Protein AF-A0A0F4PP35-F1 (afdb_monomer)

pLDDT: mean 85.19, std 10.1, range [48.5, 96.19]

Sequence (162 aa):
MNDLLKKNLPEFIDKYDELLEIVDYGADRFQRDLALKMVYVLLDARNFYREHKGDIKLELAINAFNSDEMLKNIRDEVSENTSITYDYRFSPVAMKTFAELGYLNLSTLIYIRDRLAHEVHKHRNANSMEAFVYNLQGNSLNCSILNDCIEIMEKRVNRANV

Foldseek 3Di:
DDPLCVVCLVVLVVQLVVQLVVQPPPDPAVSLLVSLVVSLVVLVPDPDDPVSSLVSNLVSLVVSLPDPLVLCLFQDDDDPSNDLPDLCSDSLSSLLSCLLSVRGDLNSLVVSLVVLVVLLVVCVVPDPVVCVVSVSVSSVVSNVSSVSSNVSNVVVVVVVVD

Secondary structure (DSSP, 8-state):
--HHHHHHHHHHHHHHHHHHHHH-SS-TTHHHHHHHHHHHHHHHHS---HHHHHHHHHHHHHHHH--HHHHHHHHSPP-TT--S-S-----HHHHHHHHHHT-S-HHHHHHHHHHHHHHHHHTTT--HHHHHHTTHHHHHHHHHHHHHHHHHHHHHHHHHT-

Mean predicted aligned error: 6.09 Å

Solvent-accessible surface area (backbone atoms only — not comparable to full-atom values): 9160 Å² total; per-residue (Å²): 133,58,71,69,52,71,67,48,45,59,60,53,50,54,50,29,53,57,37,36,67,71,56,58,81,84,56,88,61,70,32,51,36,48,22,51,52,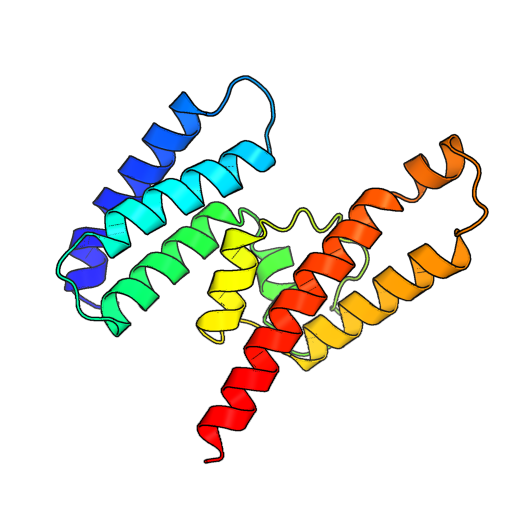54,42,48,54,56,56,68,71,44,99,64,58,70,67,61,50,48,55,48,52,49,56,52,28,58,64,70,63,73,44,71,67,62,51,48,50,40,33,38,77,78,52,97,80,51,74,81,79,69,84,66,80,72,42,61,58,36,51,43,48,33,26,75,74,61,62,49,24,67,70,22,42,51,53,49,34,54,52,38,50,49,55,40,60,77,46,70,82,47,52,77,67,53,33,56,76,68,37,39,66,57,39,51,53,42,36,52,50,42,49,56,25,47,54,48,38,52,54,50,55,60,59,74,77,109

Organism: NCBI:txid151081

Radius of gyration: 17.23 Å; Cα contacts (8 Å, |Δi|>4): 145; chains: 1; bounding box: 46×29×42 Å

Nearest PDB structures (foldseek):
  7a0g-assembly1_HHH  TM=2.415E-01  e=3.382E-01  Serratia marcescens
  6grj-assembly1_H  TM=2.133E-01  e=5.016E+00  Aeromonas hydrophila

Structure (mmCIF, N/CA/C/O backbone):
data_AF-A0A0F4PP35-F1
#
_entry.id   AF-A0A0F4PP35-F1
#
loop_
_atom_site.group_PDB
_atom_site.id
_atom_site.type_symbol
_atom_site.label_atom_id
_atom_site.label_alt_id
_atom_site.label_comp_id
_atom_site.label_asym_id
_atom_site.label_entity_id
_atom_site.label_seq_id
_atom_site.pdbx_PDB_ins_code
_atom_site.Cartn_x
_atom_site.Cartn_y
_atom_site.Cartn_z
_ato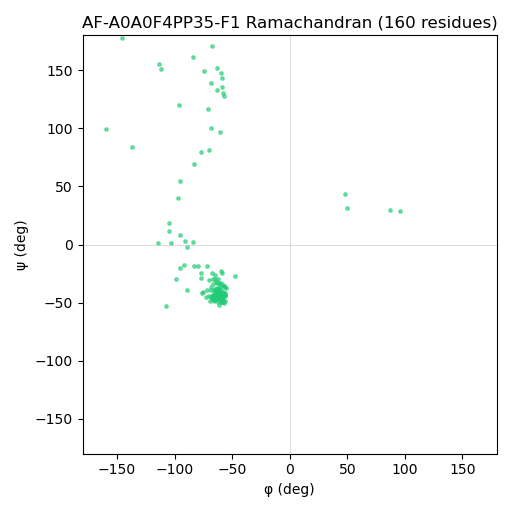m_site.occupancy
_atom_site.B_iso_or_equiv
_atom_site.auth_seq_id
_atom_site.auth_comp_id
_atom_site.auth_asym_id
_atom_site.auth_atom_id
_atom_site.pdbx_PDB_model_num
ATOM 1 N N . MET A 1 1 ? -18.005 10.525 8.957 1.00 54.78 1 MET A N 1
ATOM 2 C CA . MET A 1 1 ? -16.908 10.027 9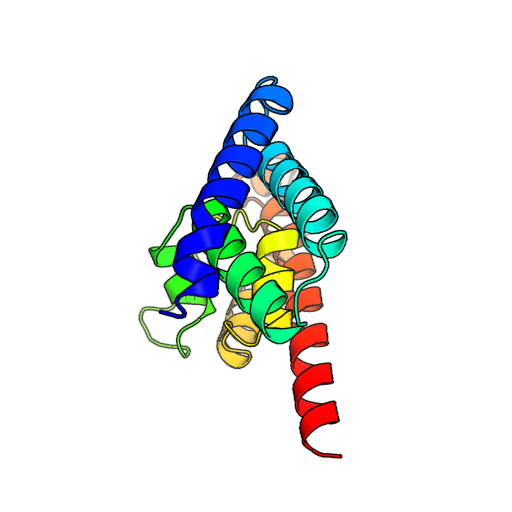.8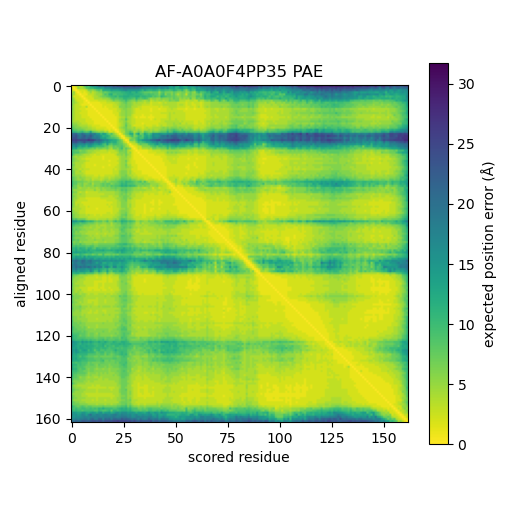16 1.00 54.78 1 MET A CA 1
ATOM 3 C C . MET A 1 1 ? -17.501 9.566 11.145 1.00 54.78 1 MET A C 1
ATOM 5 O O . MET A 1 1 ? -18.083 10.399 11.832 1.00 54.78 1 MET A O 1
ATOM 9 N N . ASN A 1 2 ? -17.443 8.258 11.424 1.00 73.56 2 ASN A N 1
ATOM 10 C CA . ASN A 1 2 ? -18.040 7.565 12.581 1.00 73.56 2 ASN A CA 1
ATOM 11 C C . ASN A 1 2 ? -17.510 8.138 13.916 1.00 73.56 2 ASN A C 1
ATOM 13 O O . ASN A 1 2 ? -16.308 8.366 14.036 1.00 73.56 2 ASN A O 1
ATOM 17 N N . ASP A 1 3 ? -18.367 8.375 14.914 1.00 74.69 3 ASP A N 1
ATOM 18 C CA . ASP A 1 3 ? -17.965 8.978 16.199 1.00 74.69 3 ASP A CA 1
ATOM 19 C C . ASP A 1 3 ? -16.951 8.122 16.973 1.00 74.69 3 ASP A C 1
ATOM 21 O O . ASP A 1 3 ? -16.074 8.655 17.652 1.00 74.69 3 ASP A O 1
ATOM 25 N N . LEU A 1 4 ? -16.995 6.798 16.801 1.00 71.88 4 LEU A N 1
ATOM 26 C CA . LEU A 1 4 ? -15.976 5.889 17.331 1.00 71.88 4 LEU A CA 1
ATOM 27 C C . LEU A 1 4 ? -14.625 6.058 16.617 1.00 71.88 4 LEU A C 1
ATOM 29 O O . LEU A 1 4 ? -13.582 5.998 17.262 1.00 71.88 4 LEU A O 1
ATOM 33 N N . LEU A 1 5 ? -14.632 6.320 15.303 1.00 75.44 5 LEU A N 1
ATOM 34 C CA . LEU A 1 5 ? -13.408 6.560 14.525 1.00 75.44 5 LEU A CA 1
ATOM 35 C C . LEU A 1 5 ? -12.765 7.875 14.955 1.00 75.44 5 LEU A C 1
ATOM 37 O O . LEU A 1 5 ? -11.585 7.894 15.276 1.00 75.44 5 LEU A O 1
ATOM 41 N N . LYS A 1 6 ? -13.562 8.941 15.082 1.00 78.12 6 LYS A N 1
ATOM 42 C CA . LYS A 1 6 ? -13.093 10.243 15.583 1.00 78.12 6 LYS A CA 1
ATOM 43 C C . LYS A 1 6 ? -12.474 10.159 16.974 1.00 78.12 6 LYS A C 1
ATOM 45 O O . LYS A 1 6 ? -11.541 10.896 17.266 1.00 78.12 6 LYS A O 1
ATOM 50 N N . LYS A 1 7 ? -13.020 9.297 17.835 1.00 84.31 7 LYS A N 1
ATOM 51 C CA . LYS A 1 7 ? -12.562 9.148 19.216 1.00 84.31 7 LYS A CA 1
ATOM 52 C C . LYS A 1 7 ? -11.256 8.360 19.324 1.00 84.31 7 LYS A C 1
ATOM 54 O O . LYS A 1 7 ? -10.410 8.731 20.125 1.00 84.31 7 LYS A O 1
ATOM 59 N N . ASN A 1 8 ? -11.117 7.277 18.558 1.00 85.44 8 ASN A N 1
ATOM 60 C CA . ASN A 1 8 ? -10.025 6.317 18.739 1.00 85.44 8 ASN A CA 1
ATOM 61 C C . ASN A 1 8 ? -8.861 6.526 17.761 1.00 85.44 8 ASN A C 1
ATOM 63 O O . ASN A 1 8 ? -7.732 6.199 18.101 1.00 85.44 8 ASN A O 1
ATOM 67 N N . LEU A 1 9 ? -9.113 7.049 16.555 1.00 86.69 9 LEU A N 1
ATOM 68 C CA . LEU A 1 9 ? -8.075 7.233 15.536 1.00 86.69 9 LEU A CA 1
ATOM 69 C C . LEU A 1 9 ? -6.884 8.077 16.029 1.00 86.69 9 LEU A C 1
ATOM 71 O O . LEU A 1 9 ? -5.761 7.634 15.794 1.00 86.69 9 LEU A O 1
ATOM 75 N N . PRO A 1 10 ? -7.078 9.206 16.750 1.00 91.19 10 PRO A N 1
ATOM 76 C CA . PRO A 1 10 ? -5.954 9.988 17.263 1.00 91.19 10 PRO A CA 1
ATOM 77 C C . PRO A 1 10 ? -5.011 9.173 18.156 1.00 91.19 10 PRO A C 1
ATOM 79 O O . PRO A 1 10 ? -3.808 9.227 17.957 1.00 91.19 10 PRO A O 1
ATOM 82 N N . GLU A 1 11 ? -5.542 8.324 19.048 1.00 92.12 11 GLU A N 1
ATOM 83 C CA . GLU A 1 11 ? -4.720 7.469 19.925 1.00 92.12 11 GLU A CA 1
ATOM 84 C C . GLU A 1 11 ? -3.792 6.548 19.119 1.00 92.12 11 GLU A C 1
ATOM 86 O O . GLU A 1 11 ? -2.634 6.351 19.481 1.00 92.12 11 GLU A O 1
ATOM 91 N N . PHE A 1 12 ? -4.288 5.961 18.026 1.00 91.38 12 PHE A N 1
ATOM 92 C CA . PHE A 1 12 ? -3.475 5.063 17.206 1.00 91.38 12 PHE A CA 1
ATOM 93 C C . PHE A 1 12 ? -2.493 5.797 16.299 1.00 91.38 12 PHE A C 1
ATOM 95 O O . PHE A 1 12 ? -1.444 5.230 16.001 1.00 91.38 12 PHE A O 1
ATOM 102 N N . ILE A 1 13 ? -2.819 7.019 15.872 1.00 89.06 13 ILE A N 1
ATOM 103 C CA . ILE A 1 13 ? -1.875 7.887 15.161 1.00 89.06 13 ILE A CA 1
ATOM 104 C C . ILE A 1 13 ? -0.734 8.266 16.107 1.00 89.06 13 ILE A C 1
ATOM 106 O O . ILE A 1 13 ? 0.418 8.016 15.776 1.00 89.06 13 ILE A O 1
ATOM 110 N N . ASP A 1 14 ? -1.042 8.714 17.326 1.00 90.81 14 ASP A N 1
ATOM 111 C CA . ASP A 1 14 ? -0.020 9.052 18.323 1.00 90.81 14 ASP A CA 1
ATOM 112 C C . ASP A 1 14 ? 0.884 7.842 18.620 1.00 90.81 14 ASP A C 1
ATOM 114 O O . ASP A 1 14 ? 2.106 7.952 18.674 1.00 90.81 14 ASP A O 1
ATOM 118 N N . LYS A 1 15 ? 0.301 6.639 18.744 1.00 91.12 15 LYS A N 1
ATOM 119 C CA . LYS A 1 15 ? 1.073 5.398 18.932 1.00 91.12 15 LYS A CA 1
ATOM 120 C C . LYS A 1 15 ? 1.918 5.023 17.721 1.00 91.12 15 LYS A C 1
ATOM 122 O O . LYS A 1 15 ? 2.981 4.432 17.897 1.00 91.12 15 LYS A O 1
ATOM 127 N N . TYR A 1 16 ? 1.444 5.305 16.512 1.00 89.69 16 TYR A N 1
ATOM 128 C CA . TYR A 1 16 ? 2.224 5.116 15.295 1.00 89.69 16 TYR A CA 1
ATOM 129 C C . TYR A 1 16 ? 3.439 6.038 15.281 1.00 89.69 16 TYR A C 1
ATOM 131 O O . TYR A 1 16 ? 4.546 5.549 15.064 1.00 89.69 16 TYR A O 1
ATOM 139 N N . ASP A 1 17 ? 3.248 7.316 15.592 1.00 86.75 17 ASP A N 1
ATOM 140 C CA . ASP A 1 17 ? 4.321 8.308 15.621 1.00 86.75 17 ASP A CA 1
ATOM 141 C C . ASP A 1 17 ? 5.349 7.999 16.724 1.00 86.75 17 ASP A C 1
ATOM 143 O O . ASP A 1 17 ? 6.548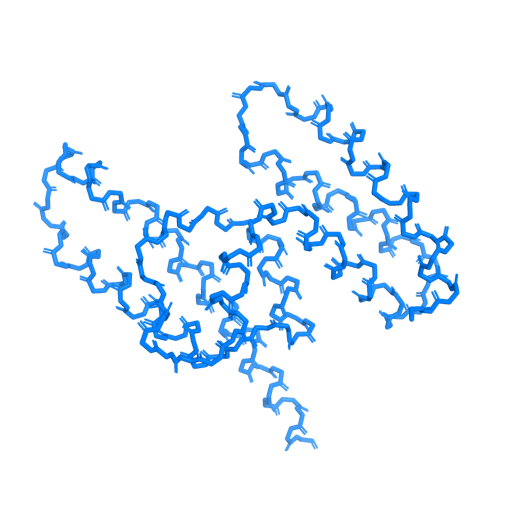 7.970 16.450 1.00 86.75 17 ASP A O 1
ATOM 147 N N . GLU A 1 18 ? 4.905 7.621 17.930 1.00 88.25 18 GLU A N 1
ATOM 148 C CA . GLU A 1 18 ? 5.797 7.133 18.997 1.00 88.25 18 GLU A CA 1
ATOM 149 C C . GLU A 1 18 ? 6.635 5.927 18.538 1.00 88.25 18 GLU A C 1
ATOM 151 O O . GLU A 1 18 ? 7.829 5.823 18.822 1.00 88.25 18 GLU A O 1
ATOM 156 N N . LEU A 1 19 ? 6.011 4.976 17.836 1.00 87.88 19 LEU A N 1
ATOM 157 C CA . LEU A 1 19 ? 6.706 3.791 17.344 1.00 87.88 19 LEU A CA 1
ATOM 158 C C . LEU A 1 19 ? 7.702 4.141 16.245 1.00 87.88 19 LEU A C 1
ATOM 160 O O . LEU A 1 19 ? 8.793 3.574 16.252 1.00 87.88 19 LEU A O 1
ATOM 164 N N . LEU A 1 20 ? 7.354 5.066 15.345 1.00 84.25 20 LEU A N 1
ATOM 165 C CA . LEU A 1 20 ? 8.268 5.587 14.333 1.00 84.25 20 LEU A CA 1
ATOM 166 C C . LEU A 1 20 ? 9.530 6.164 14.972 1.00 84.25 20 LEU A C 1
ATOM 168 O O . LEU A 1 20 ? 10.620 5.781 14.563 1.00 84.25 20 LEU A O 1
ATOM 172 N N . GLU A 1 21 ? 9.396 7.002 16.001 1.00 82.31 21 GLU A N 1
ATOM 173 C CA . GLU A 1 21 ? 10.540 7.589 16.714 1.00 82.31 21 GLU A CA 1
ATOM 174 C C . GLU A 1 21 ? 11.462 6.528 17.340 1.00 82.31 21 GLU A C 1
ATOM 176 O O . GLU A 1 21 ? 12.677 6.709 17.393 1.00 82.31 21 GLU A O 1
ATOM 181 N N . ILE A 1 22 ? 10.905 5.400 17.792 1.00 79.19 22 ILE A N 1
ATOM 182 C CA . ILE A 1 22 ? 11.676 4.295 18.385 1.00 79.19 22 ILE A CA 1
ATOM 183 C C . ILE A 1 22 ? 12.413 3.488 17.316 1.00 79.19 22 ILE A C 1
ATOM 185 O O . ILE A 1 22 ? 13.545 3.047 17.535 1.00 79.19 22 ILE A O 1
ATOM 189 N N . VAL A 1 23 ? 11.758 3.226 16.183 1.00 75.00 23 VAL A N 1
ATOM 190 C CA . VAL A 1 23 ? 12.349 2.394 15.133 1.00 75.00 23 VAL A CA 1
ATOM 191 C C . VAL A 1 23 ? 13.288 3.177 14.220 1.00 75.00 23 VAL A C 1
ATOM 193 O O . VAL A 1 23 ? 14.109 2.536 13.566 1.00 75.00 23 VAL A O 1
ATOM 196 N N . ASP A 1 24 ? 13.215 4.511 14.188 1.00 64.94 24 ASP A N 1
ATOM 197 C CA . ASP A 1 24 ? 14.014 5.374 13.311 1.00 64.94 24 ASP A CA 1
ATOM 198 C C . ASP A 1 24 ? 15.465 5.559 13.794 1.00 64.94 24 ASP A C 1
ATOM 200 O O . ASP A 1 24 ? 15.861 6.565 14.376 1.00 64.94 24 ASP A O 1
ATOM 204 N N . TYR A 1 25 ? 16.295 4.550 13.517 1.00 54.78 25 TYR A N 1
ATOM 205 C CA . TYR A 1 25 ? 17.763 4.621 13.575 1.00 54.78 25 TYR A CA 1
ATOM 206 C C . TYR A 1 25 ? 18.374 4.891 12.178 1.00 54.78 25 TYR A C 1
ATOM 208 O O . TYR A 1 25 ? 19.381 4.289 11.802 1.00 54.78 25 TYR A O 1
ATOM 216 N N . GLY A 1 26 ? 17.757 5.767 11.370 1.00 52.09 26 GLY A N 1
ATOM 217 C CA . GLY A 1 26 ? 18.341 6.264 10.115 1.00 52.09 26 GLY A CA 1
ATOM 218 C C . GLY A 1 26 ? 18.096 5.410 8.862 1.00 52.09 26 GLY A C 1
ATOM 219 O O . GLY A 1 26 ? 18.930 5.425 7.954 1.00 52.09 26 GLY A O 1
ATOM 220 N N . ALA A 1 27 ? 16.976 4.676 8.774 1.00 49.62 27 ALA A N 1
ATOM 221 C CA . ALA A 1 27 ? 16.606 3.888 7.587 1.00 49.62 27 ALA A CA 1
ATOM 222 C C . ALA A 1 27 ? 15.107 4.034 7.229 1.00 49.62 27 ALA A C 1
ATOM 224 O O . ALA A 1 27 ? 14.276 3.178 7.533 1.00 49.62 27 ALA A O 1
ATOM 225 N N . ASP A 1 28 ? 14.797 5.103 6.491 1.00 62.53 28 ASP A N 1
ATOM 226 C CA . ASP A 1 28 ? 13.476 5.736 6.296 1.00 62.53 28 ASP A CA 1
ATOM 227 C C . ASP A 1 28 ? 12.244 4.857 5.963 1.00 62.53 28 ASP A C 1
ATOM 229 O O . ASP A 1 28 ? 11.113 5.260 6.247 1.00 62.53 28 ASP A O 1
ATOM 233 N N . ARG A 1 29 ? 12.410 3.686 5.335 1.00 62.72 29 ARG A N 1
ATOM 234 C CA . ARG A 1 29 ? 11.311 2.957 4.663 1.00 62.72 29 ARG A CA 1
ATOM 235 C C . ARG A 1 29 ? 10.827 1.703 5.377 1.00 62.72 29 ARG A C 1
ATOM 237 O O . ARG A 1 29 ? 9.633 1.561 5.630 1.00 62.72 29 ARG A O 1
ATOM 244 N N . PHE A 1 30 ? 11.738 0.791 5.713 1.00 65.88 30 PHE A N 1
ATOM 245 C CA . PHE A 1 30 ? 11.383 -0.456 6.406 1.00 65.88 30 PHE A CA 1
ATOM 246 C C . PHE A 1 30 ? 10.840 -0.193 7.815 1.00 65.88 30 PHE A C 1
ATOM 248 O O . PHE A 1 30 ? 10.038 -0.966 8.333 1.00 65.88 30 PHE A O 1
ATOM 255 N N . GLN A 1 31 ? 11.246 0.924 8.412 1.00 74.38 31 GLN A N 1
ATOM 256 C CA . GLN A 1 31 ? 10.837 1.342 9.745 1.00 74.38 31 GLN A CA 1
ATOM 257 C C . GLN A 1 31 ? 9.373 1.809 9.774 1.00 74.38 31 GLN A C 1
ATOM 259 O O . GLN A 1 31 ? 8.638 1.406 10.671 1.00 74.38 31 GLN A O 1
ATOM 264 N N . ARG A 1 32 ? 8.895 2.534 8.750 1.00 78.38 32 ARG A N 1
ATOM 265 C CA . ARG A 1 32 ? 7.471 2.916 8.642 1.00 78.38 32 ARG A CA 1
ATOM 266 C C . ARG A 1 32 ? 6.549 1.712 8.525 1.00 78.38 32 ARG A C 1
ATOM 268 O O . ARG A 1 32 ? 5.529 1.639 9.205 1.00 78.38 32 ARG A O 1
ATOM 275 N N . ASP A 1 33 ? 6.943 0.739 7.707 1.00 82.44 33 ASP A N 1
ATOM 276 C CA . ASP A 1 33 ? 6.196 -0.510 7.544 1.00 82.44 33 ASP A CA 1
ATOM 277 C C . ASP A 1 33 ? 6.161 -1.328 8.849 1.00 82.44 33 ASP A C 1
ATOM 279 O O . ASP A 1 33 ? 5.119 -1.865 9.233 1.00 82.44 33 ASP A O 1
ATOM 283 N N . LEU A 1 34 ? 7.283 -1.367 9.578 1.00 85.88 34 LEU A N 1
ATOM 284 C CA . LEU A 1 34 ? 7.382 -2.023 10.881 1.00 85.88 34 LEU A CA 1
ATOM 285 C C . LEU A 1 34 ? 6.520 -1.333 11.947 1.00 85.88 34 LEU A C 1
ATOM 287 O O . LEU A 1 34 ? 5.762 -2.015 12.637 1.00 85.88 34 LEU A O 1
ATOM 291 N N . ALA A 1 35 ? 6.600 -0.006 12.062 1.00 88.56 35 ALA A N 1
ATOM 292 C CA . ALA A 1 35 ? 5.790 0.773 12.995 1.00 88.56 35 ALA A CA 1
ATOM 293 C C . ALA A 1 35 ? 4.295 0.579 12.709 1.00 88.56 35 ALA A C 1
ATOM 295 O O . ALA A 1 35 ? 3.533 0.243 13.616 1.00 88.56 35 ALA A O 1
ATOM 296 N N . LEU A 1 36 ? 3.885 0.658 11.438 1.00 90.62 36 LEU A N 1
ATOM 297 C CA . LEU A 1 36 ? 2.501 0.415 11.029 1.00 90.62 36 LEU A CA 1
ATOM 298 C C . LEU A 1 36 ? 2.034 -0.991 11.433 1.00 90.62 36 LEU A C 1
ATOM 300 O O . LEU A 1 36 ? 0.958 -1.160 12.011 1.00 90.62 36 LEU A O 1
ATOM 304 N N . LYS A 1 37 ? 2.871 -2.010 11.202 1.00 91.12 37 LYS A N 1
ATOM 305 C CA . LYS A 1 37 ? 2.580 -3.391 11.606 1.00 91.12 37 LYS A CA 1
ATOM 306 C C . LYS A 1 37 ? 2.421 -3.533 13.121 1.00 91.12 37 LYS A C 1
ATOM 308 O O . LYS A 1 37 ? 1.530 -4.253 13.569 1.00 91.12 37 LYS A O 1
ATOM 313 N N . MET A 1 38 ? 3.258 -2.864 13.911 1.00 91.50 38 MET A N 1
ATOM 314 C CA . MET A 1 38 ? 3.170 -2.880 15.375 1.00 91.50 38 MET A CA 1
ATOM 315 C C . MET A 1 38 ? 1.870 -2.230 15.867 1.00 91.50 38 MET A C 1
ATOM 317 O O . MET A 1 38 ? 1.178 -2.810 16.705 1.00 91.50 38 MET A O 1
ATOM 321 N N . VAL A 1 39 ? 1.475 -1.091 15.293 1.00 92.38 39 VAL A N 1
ATOM 322 C CA . VAL A 1 39 ? 0.200 -0.427 15.620 1.00 92.38 39 VAL A CA 1
ATOM 323 C C . VAL A 1 39 ? -0.990 -1.308 15.262 1.00 92.38 39 VAL A C 1
ATOM 325 O O . VAL A 1 39 ? -1.949 -1.394 16.028 1.00 92.38 39 VAL A O 1
ATOM 328 N N . TYR A 1 40 ? -0.932 -2.030 14.143 1.00 93.75 40 TYR A N 1
ATOM 329 C CA . TYR A 1 40 ? -1.990 -2.971 13.778 1.00 93.75 40 TYR A CA 1
ATOM 330 C C . TYR A 1 40 ? -2.145 -4.108 14.780 1.00 93.75 40 TYR A C 1
ATOM 332 O O . TYR A 1 40 ? -3.277 -4.472 15.088 1.00 93.75 40 TYR A O 1
ATOM 340 N N . VAL A 1 41 ? -1.047 -4.628 15.334 1.00 92.56 41 VAL A N 1
ATOM 341 C CA . VAL A 1 41 ? -1.108 -5.630 16.410 1.00 92.56 41 VAL A CA 1
ATOM 342 C C . VAL A 1 41 ? -1.802 -5.053 17.648 1.00 92.56 41 VAL A C 1
ATOM 344 O O . VAL A 1 41 ? -2.665 -5.715 18.228 1.00 92.56 41 VAL A O 1
ATOM 347 N N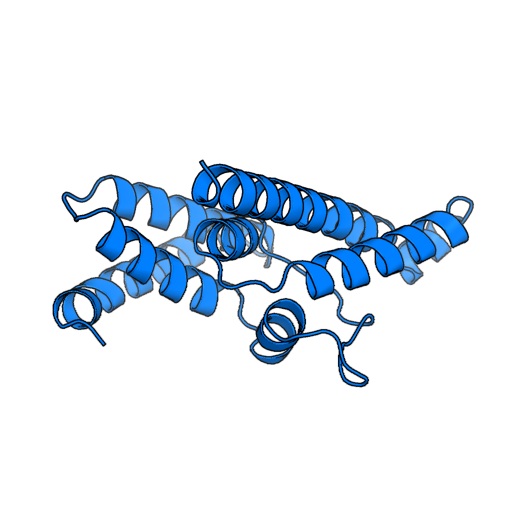 . LEU A 1 42 ? -1.488 -3.808 18.025 1.00 91.06 42 LEU A N 1
ATOM 348 C CA . LEU A 1 42 ? -2.145 -3.123 19.147 1.00 91.06 42 LEU A CA 1
ATOM 349 C C . LEU A 1 42 ? -3.647 -2.926 18.898 1.00 91.06 42 LEU A C 1
ATOM 351 O O . LEU A 1 42 ? -4.465 -3.178 19.784 1.00 91.06 42 LEU A O 1
ATOM 355 N N . LEU A 1 43 ? -4.021 -2.515 17.687 1.00 92.06 43 LEU A N 1
ATOM 356 C CA . LEU A 1 43 ? -5.413 -2.347 17.279 1.00 92.06 43 LEU A CA 1
ATOM 357 C C . LEU A 1 43 ? -6.170 -3.681 17.253 1.00 92.06 43 LEU A C 1
ATOM 359 O O . LEU A 1 43 ? -7.307 -3.766 17.724 1.00 92.06 43 LEU A O 1
ATOM 363 N N . ASP A 1 44 ? -5.545 -4.740 16.739 1.00 89.62 44 ASP A N 1
ATOM 364 C CA . ASP A 1 44 ? -6.145 -6.071 16.675 1.00 89.62 44 ASP A CA 1
ATOM 365 C C . ASP A 1 44 ? -6.383 -6.660 18.068 1.00 89.62 44 ASP A C 1
ATOM 367 O O . ASP A 1 44 ? -7.384 -7.357 18.257 1.00 89.62 44 ASP A O 1
ATOM 371 N N . ALA A 1 45 ? -5.554 -6.300 19.051 1.00 88.62 45 ALA A N 1
ATOM 372 C CA . ALA A 1 45 ? -5.740 -6.659 20.454 1.00 88.62 45 ALA A CA 1
ATOM 373 C C . ALA A 1 45 ? -6.905 -5.914 21.142 1.00 88.62 45 ALA A C 1
ATOM 375 O O . ALA A 1 45 ? -7.391 -6.369 22.180 1.00 88.62 45 ALA A O 1
ATOM 376 N N . ARG A 1 46 ? -7.394 -4.788 20.595 1.00 86.62 46 ARG A N 1
ATOM 377 C CA . ARG A 1 46 ? -8.559 -4.085 21.161 1.00 86.62 46 ARG A CA 1
ATOM 378 C C . ARG A 1 46 ? -9.866 -4.823 20.867 1.00 86.62 46 ARG A C 1
ATOM 380 O O . ARG A 1 46 ? -10.048 -5.430 19.808 1.00 86.62 46 ARG A O 1
ATOM 387 N N . ASN A 1 47 ? -10.830 -4.700 21.781 1.00 84.50 47 ASN A N 1
ATOM 388 C CA . ASN A 1 47 ? -12.173 -5.252 21.610 1.00 84.50 47 ASN A CA 1
ATOM 389 C C . ASN A 1 47 ? -13.066 -4.313 20.776 1.00 84.50 47 ASN A C 1
ATOM 391 O O . ASN A 1 47 ? -13.979 -3.672 21.292 1.00 84.50 47 ASN A O 1
ATOM 395 N N . PHE A 1 48 ? -12.754 -4.199 19.486 1.00 84.62 48 PHE A N 1
ATOM 396 C CA . PHE A 1 48 ? -13.544 -3.452 18.507 1.00 84.62 48 PHE A CA 1
ATOM 397 C C . PHE A 1 48 ? -14.191 -4.385 17.486 1.00 84.62 48 PHE A C 1
ATOM 399 O O . PHE A 1 48 ? -13.631 -5.428 17.139 1.00 84.62 48 PHE A O 1
ATOM 406 N N . TYR A 1 49 ? -15.342 -3.966 16.955 1.00 83.56 49 TYR A N 1
ATOM 407 C CA . TYR A 1 49 ? -15.968 -4.624 15.812 1.00 83.56 49 TYR A CA 1
ATOM 408 C C . TYR A 1 49 ? -15.039 -4.615 14.595 1.00 83.56 49 TYR A C 1
ATOM 410 O O . TYR A 1 49 ? -14.262 -3.681 14.390 1.00 83.56 49 TYR A O 1
ATOM 418 N N . ARG A 1 50 ? -15.139 -5.661 13.769 1.00 83.50 50 ARG A N 1
ATOM 419 C CA . ARG A 1 50 ? -14.259 -5.875 12.611 1.00 83.50 50 ARG A CA 1
ATOM 420 C C . ARG A 1 50 ? -14.264 -4.701 11.631 1.00 83.50 50 ARG A C 1
ATOM 422 O O . ARG A 1 50 ? -13.196 -4.294 11.193 1.00 83.50 50 ARG A O 1
ATOM 429 N N . GLU A 1 51 ? -15.438 -4.162 11.316 1.00 83.56 51 GLU A N 1
ATOM 430 C CA . GLU A 1 51 ? -15.587 -3.005 10.420 1.00 83.56 51 GLU A CA 1
ATOM 431 C C . GLU A 1 51 ? -14.876 -1.776 10.989 1.00 83.56 51 GLU A C 1
ATOM 433 O O . GLU A 1 51 ? -14.088 -1.140 10.302 1.00 83.56 51 GLU A O 1
ATOM 438 N N . HIS A 1 52 ? -15.034 -1.532 12.291 1.00 85.81 52 HIS A N 1
ATOM 439 C CA . HIS A 1 52 ? -14.380 -0.416 12.963 1.00 85.81 52 HIS A CA 1
ATOM 440 C C . HIS A 1 52 ? -12.847 -0.542 12.980 1.00 85.81 52 HIS A C 1
ATOM 442 O O . HIS A 1 52 ? -12.141 0.446 12.789 1.00 85.81 52 HIS A O 1
ATOM 448 N N . LYS A 1 53 ? -12.319 -1.762 13.161 1.00 88.56 53 LYS A N 1
ATOM 449 C CA . LYS A 1 53 ? -10.880 -2.027 12.988 1.00 88.56 53 LYS A CA 1
ATOM 450 C C . LYS A 1 53 ? -10.440 -1.763 11.550 1.00 88.56 53 LYS A C 1
ATOM 452 O O . LYS A 1 53 ? -9.363 -1.214 11.355 1.00 88.56 53 LYS A O 1
ATOM 457 N N . GLY A 1 54 ? -11.258 -2.143 10.568 1.00 90.19 54 GLY A N 1
ATOM 458 C CA . GLY A 1 54 ? -11.016 -1.869 9.152 1.00 90.19 54 GLY A CA 1
ATOM 459 C C . GLY A 1 54 ? -10.853 -0.377 8.876 1.00 90.19 54 GLY A C 1
ATOM 460 O O . GLY A 1 54 ? -9.838 0.015 8.310 1.00 90.19 54 GLY A O 1
ATOM 461 N N . ASP A 1 55 ? -11.783 0.447 9.361 1.00 90.56 55 ASP A N 1
ATOM 462 C CA . ASP A 1 55 ? -11.729 1.905 9.195 1.00 90.56 55 ASP A CA 1
ATOM 463 C C . ASP A 1 55 ? -10.451 2.505 9.803 1.00 90.56 55 ASP A C 1
ATOM 465 O O . ASP A 1 55 ? -9.753 3.273 9.147 1.00 90.56 55 ASP A O 1
ATOM 469 N N . ILE A 1 56 ? -10.094 2.121 11.037 1.00 91.31 56 ILE A N 1
ATOM 470 C CA . ILE A 1 56 ? -8.868 2.621 11.685 1.00 91.31 56 ILE A CA 1
ATOM 471 C C . ILE A 1 56 ? -7.622 2.166 10.909 1.00 91.31 56 ILE A C 1
ATOM 473 O O . ILE A 1 56 ? -6.715 2.966 10.684 1.00 91.31 56 ILE A O 1
ATOM 477 N N . LYS A 1 57 ? -7.564 0.900 10.467 1.00 93.62 57 LYS A N 1
ATOM 478 C CA . LYS A 1 57 ? -6.436 0.393 9.666 1.00 93.62 57 LYS A CA 1
ATOM 479 C C . LYS A 1 57 ? -6.288 1.149 8.351 1.00 93.62 57 LYS A C 1
ATOM 481 O O . LYS A 1 57 ? -5.154 1.437 7.973 1.00 93.62 57 LYS A O 1
ATOM 486 N N . LEU A 1 58 ? -7.398 1.471 7.684 1.00 93.12 58 LEU A N 1
ATOM 487 C CA . LEU A 1 58 ? -7.392 2.236 6.439 1.00 93.12 58 LEU A CA 1
ATOM 488 C C . LEU A 1 58 ? -6.787 3.622 6.649 1.00 93.12 58 LEU A C 1
ATOM 490 O O . LEU A 1 58 ? -5.844 3.978 5.952 1.00 93.12 58 LEU A O 1
ATOM 494 N N . GLU A 1 59 ? -7.280 4.370 7.633 1.00 91.50 59 GLU A N 1
ATOM 495 C CA . GLU A 1 59 ? -6.785 5.720 7.920 1.00 91.50 59 GLU A CA 1
ATOM 496 C C . GLU A 1 59 ? -5.304 5.709 8.325 1.00 91.50 59 GLU A C 1
ATOM 498 O O . GLU A 1 59 ? -4.519 6.528 7.850 1.00 91.50 59 GLU A O 1
ATOM 503 N N . LEU A 1 60 ? -4.874 4.736 9.136 1.00 90.88 60 LEU A N 1
ATOM 504 C CA . LEU A 1 60 ? -3.456 4.556 9.469 1.00 90.88 60 LEU A CA 1
ATOM 505 C C . LEU A 1 60 ? -2.606 4.217 8.236 1.00 90.88 60 LEU A C 1
ATOM 507 O O . LEU A 1 60 ? -1.505 4.741 8.096 1.00 90.88 60 LEU A O 1
ATOM 511 N N . ALA A 1 61 ? -3.105 3.370 7.329 1.00 91.25 61 ALA A N 1
ATOM 512 C CA . ALA A 1 61 ? -2.408 3.056 6.082 1.00 91.25 61 ALA A CA 1
ATOM 513 C C . ALA A 1 61 ? -2.273 4.294 5.188 1.00 91.25 61 ALA A C 1
ATOM 515 O O . ALA A 1 61 ? -1.202 4.506 4.628 1.00 91.25 61 ALA A O 1
ATOM 516 N N . ILE A 1 62 ? -3.323 5.119 5.072 1.00 89.50 62 ILE A N 1
ATOM 517 C CA . ILE A 1 62 ? -3.293 6.379 4.311 1.00 89.50 62 ILE A CA 1
ATOM 518 C C . ILE A 1 62 ? -2.228 7.316 4.892 1.00 89.50 62 ILE A C 1
ATOM 520 O O . ILE A 1 62 ? -1.364 7.784 4.151 1.00 89.50 62 ILE A O 1
ATOM 524 N N . ASN A 1 63 ? -2.232 7.515 6.214 1.00 84.75 63 ASN A N 1
ATOM 525 C CA . ASN A 1 63 ? -1.227 8.334 6.899 1.00 84.75 63 ASN A CA 1
ATOM 526 C C . ASN A 1 63 ? 0.201 7.796 6.684 1.00 84.75 63 ASN A C 1
ATOM 528 O O . ASN A 1 63 ? 1.118 8.556 6.377 1.00 84.75 63 ASN A O 1
ATOM 532 N N . ALA A 1 64 ? 0.399 6.479 6.778 1.00 82.25 64 ALA A N 1
ATOM 533 C CA . ALA A 1 64 ? 1.710 5.858 6.603 1.00 82.25 64 ALA A CA 1
ATOM 534 C C . ALA A 1 64 ? 2.222 5.897 5.150 1.00 82.25 64 ALA A C 1
ATOM 536 O O . ALA A 1 64 ? 3.434 5.963 4.927 1.00 82.25 64 ALA A O 1
ATOM 537 N N . PHE A 1 65 ? 1.318 5.869 4.165 1.00 80.81 65 PHE A N 1
ATOM 538 C CA . PHE A 1 65 ? 1.656 5.832 2.740 1.00 80.81 65 PHE A CA 1
ATOM 539 C C . PHE A 1 65 ? 2.317 7.129 2.244 1.00 80.81 65 PHE A C 1
ATOM 541 O O . PHE A 1 65 ? 3.095 7.086 1.293 1.00 80.81 65 PHE A O 1
ATOM 548 N N . ASN A 1 66 ? 2.072 8.260 2.920 1.00 71.94 66 ASN A N 1
ATOM 549 C CA . ASN A 1 66 ? 2.810 9.524 2.781 1.00 71.94 66 ASN A CA 1
ATOM 550 C C . ASN A 1 66 ? 3.008 10.022 1.326 1.00 71.94 66 ASN A C 1
ATOM 552 O O . ASN A 1 66 ? 4.029 10.632 1.004 1.00 71.94 66 ASN A O 1
ATOM 556 N N . SER A 1 67 ? 2.056 9.730 0.431 1.00 82.81 67 SER A N 1
ATOM 557 C CA . SER A 1 67 ? 2.014 10.238 -0.947 1.00 82.81 67 SER A CA 1
ATOM 558 C C . SER A 1 67 ? 0.599 10.145 -1.527 1.00 82.81 67 SER A C 1
ATOM 560 O O . SER A 1 67 ? 0.171 9.094 -2.013 1.00 82.81 67 SER A O 1
ATOM 562 N N . ASP A 1 68 ? -0.119 11.268 -1.510 1.00 85.19 68 ASP A N 1
ATOM 563 C CA . ASP A 1 68 ? -1.491 11.352 -2.029 1.00 85.19 68 ASP A CA 1
ATOM 564 C C . ASP A 1 68 ? -1.564 11.076 -3.532 1.00 85.19 68 ASP A C 1
ATOM 566 O O . ASP A 1 68 ? -2.493 10.421 -4.005 1.00 85.19 68 ASP A O 1
ATOM 570 N N . GLU A 1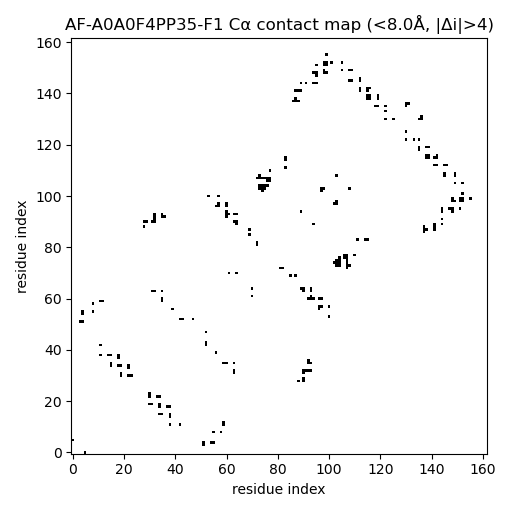 69 ? -0.572 11.539 -4.295 1.00 86.44 69 GLU A N 1
ATOM 571 C CA . GLU A 1 69 ? -0.531 11.333 -5.743 1.00 86.44 69 GLU A CA 1
ATOM 572 C C . GLU A 1 69 ? -0.356 9.857 -6.102 1.00 86.44 69 GLU A C 1
ATOM 574 O O . GLU A 1 69 ? -1.093 9.331 -6.937 1.00 86.44 69 GLU A O 1
ATOM 579 N N . MET A 1 70 ? 0.576 9.164 -5.441 1.00 85.62 70 MET A N 1
ATOM 580 C CA . MET A 1 70 ? 0.777 7.734 -5.662 1.00 85.62 70 MET A CA 1
ATOM 581 C C . MET A 1 70 ? -0.448 6.935 -5.229 1.00 85.62 70 MET A C 1
ATOM 583 O O . MET A 1 70 ? -0.824 5.991 -5.921 1.00 85.62 70 MET A O 1
ATOM 587 N N . LEU A 1 71 ? -1.084 7.322 -4.116 1.00 88.75 71 LEU A N 1
ATOM 588 C CA . LEU A 1 71 ? -2.280 6.654 -3.612 1.00 88.75 71 LEU A CA 1
ATOM 589 C C . LEU A 1 71 ? -3.439 6.812 -4.594 1.00 88.75 71 LEU A C 1
ATOM 591 O O . LEU A 1 71 ? -4.118 5.840 -4.921 1.00 88.75 71 LEU A O 1
ATOM 595 N N . LYS A 1 72 ? -3.625 8.024 -5.122 1.00 89.88 72 LYS A N 1
ATOM 596 C CA . LYS A 1 72 ? -4.583 8.296 -6.192 1.00 89.88 72 LYS A CA 1
ATOM 597 C C . LYS A 1 72 ? -4.282 7.445 -7.427 1.00 89.88 72 LYS A C 1
ATOM 599 O O . LYS A 1 72 ? -5.191 6.842 -7.986 1.00 89.88 72 LYS A O 1
ATOM 604 N N . ASN A 1 73 ? -3.009 7.334 -7.804 1.00 89.31 73 ASN A N 1
ATOM 605 C CA . ASN A 1 73 ? -2.588 6.594 -8.988 1.00 89.31 73 ASN A CA 1
ATOM 606 C C . ASN A 1 73 ? -2.900 5.092 -8.928 1.00 89.31 73 ASN A C 1
ATOM 608 O O . ASN A 1 73 ? -3.166 4.504 -9.966 1.00 89.31 73 ASN A O 1
ATOM 612 N N . ILE A 1 74 ? -2.862 4.470 -7.745 1.00 90.00 74 ILE A N 1
ATOM 613 C CA . ILE A 1 74 ? -3.174 3.036 -7.560 1.00 90.00 74 ILE A CA 1
ATOM 614 C C . ILE A 1 74 ? -4.650 2.762 -7.223 1.00 90.00 74 ILE A C 1
ATOM 616 O O . ILE A 1 74 ? -5.114 1.624 -7.340 1.00 90.00 74 ILE A O 1
ATOM 620 N N . ARG A 1 75 ? -5.385 3.786 -6.777 1.00 91.25 75 ARG A N 1
ATOM 621 C CA . ARG A 1 75 ? -6.808 3.703 -6.422 1.00 91.25 75 ARG A CA 1
ATOM 622 C C . ARG A 1 75 ? -7.728 3.979 -7.602 1.00 91.25 75 ARG A C 1
ATOM 624 O O . ARG A 1 75 ? -8.784 3.363 -7.690 1.00 91.25 75 ARG A O 1
ATOM 631 N N . ASP A 1 76 ? -7.376 4.931 -8.453 1.00 92.00 76 ASP A N 1
ATOM 632 C CA . ASP A 1 76 ? -8.253 5.390 -9.525 1.00 92.00 76 ASP A CA 1
ATOM 633 C C . ASP A 1 76 ? -8.131 4.467 -10.761 1.00 92.00 76 ASP A C 1
ATOM 635 O O . ASP A 1 76 ? -7.184 3.686 -10.890 1.00 92.00 76 ASP A O 1
ATOM 639 N N . GLU A 1 77 ? -9.115 4.510 -11.664 1.00 91.75 77 GLU A N 1
ATOM 640 C CA . GLU A 1 77 ? -9.091 3.738 -12.916 1.00 91.75 77 GLU A CA 1
ATOM 641 C C . GLU A 1 77 ? -7.932 4.156 -13.836 1.00 91.75 77 GLU A C 1
ATOM 643 O O . GLU A 1 77 ? -7.483 5.306 -13.832 1.00 91.75 77 GLU A O 1
ATOM 648 N N . VAL A 1 78 ? -7.464 3.208 -14.657 1.00 90.38 78 VAL A N 1
ATOM 649 C CA . VAL A 1 78 ? -6.406 3.453 -15.643 1.00 90.38 78 VAL A CA 1
ATOM 650 C C . VAL A 1 78 ? -6.816 4.584 -16.585 1.00 90.38 78 VAL A C 1
ATOM 652 O O . VAL A 1 78 ? -7.873 4.542 -17.211 1.00 90.38 78 VAL A O 1
ATOM 655 N N . SER A 1 79 ? -5.946 5.580 -16.719 1.00 87.19 79 SER A N 1
ATOM 656 C CA . SER A 1 79 ? -6.134 6.738 -17.589 1.00 87.19 79 SER A CA 1
ATOM 657 C C . SER A 1 79 ? -4.801 7.213 -18.169 1.00 87.19 79 SER A C 1
ATOM 659 O O . SER A 1 79 ? -3.734 6.700 -17.832 1.00 87.19 79 SER A O 1
ATOM 661 N N . GLU A 1 80 ? -4.845 8.240 -19.017 1.00 80.56 80 GLU A N 1
ATOM 662 C CA . GLU A 1 80 ? -3.645 8.903 -19.552 1.00 80.56 80 GLU A CA 1
ATOM 663 C C . GLU A 1 80 ? -2.751 9.499 -18.451 1.00 80.56 80 GLU A C 1
ATOM 665 O O . GLU A 1 80 ? -1.548 9.650 -18.645 1.00 80.56 80 GLU A O 1
ATOM 670 N N . ASN A 1 81 ? -3.326 9.783 -17.278 1.00 80.00 81 ASN A N 1
ATOM 671 C CA . ASN A 1 81 ? -2.608 10.304 -16.116 1.00 80.00 81 ASN A CA 1
ATOM 672 C C . ASN A 1 81 ? -2.049 9.201 -15.209 1.00 80.00 81 ASN A C 1
ATOM 674 O O . ASN A 1 81 ? -1.416 9.518 -14.203 1.00 80.00 81 ASN A O 1
ATOM 678 N N . THR A 1 82 ? -2.288 7.920 -15.522 1.00 82.44 82 THR A N 1
ATOM 679 C CA . THR A 1 82 ? -1.738 6.812 -14.741 1.00 82.44 82 THR A CA 1
ATOM 680 C C . THR A 1 82 ? -0.226 6.769 -14.923 1.00 82.44 82 THR A C 1
ATOM 682 O O . THR A 1 82 ? 0.301 6.276 -15.923 1.00 82.44 82 THR A O 1
ATOM 685 N N . SER A 1 83 ? 0.480 7.296 -13.931 1.00 79.06 83 SER A N 1
ATOM 686 C CA . SER A 1 83 ? 1.931 7.333 -13.909 1.00 79.06 83 SER A CA 1
ATOM 687 C C . SER A 1 83 ? 2.492 5.926 -13.754 1.00 79.06 83 SER A C 1
ATOM 689 O O . SER A 1 83 ? 2.014 5.113 -12.965 1.00 79.06 83 SER A O 1
ATOM 691 N N . ILE A 1 84 ? 3.553 5.648 -14.499 1.00 74.12 84 ILE A N 1
ATOM 692 C CA . ILE A 1 84 ? 4.363 4.429 -14.384 1.00 74.12 84 ILE A CA 1
ATOM 693 C C . ILE A 1 84 ? 5.782 4.745 -13.899 1.00 74.12 84 ILE A C 1
ATOM 695 O O . ILE A 1 84 ? 6.605 3.847 -13.782 1.00 74.12 84 ILE A O 1
ATOM 699 N N . THR A 1 85 ? 6.069 6.024 -13.639 1.00 62.69 85 THR A N 1
ATOM 700 C CA . THR A 1 85 ? 7.410 6.545 -13.344 1.00 62.69 85 THR A CA 1
ATOM 701 C C . THR A 1 85 ? 7.623 6.831 -11.866 1.00 62.69 85 THR A C 1
ATOM 703 O O . THR A 1 85 ? 8.688 7.321 -11.495 1.00 62.69 85 THR A O 1
ATOM 706 N N . TYR A 1 86 ? 6.628 6.573 -11.012 1.00 65.88 86 TYR A N 1
ATOM 707 C CA . TYR A 1 86 ? 6.848 6.667 -9.577 1.00 65.88 86 TYR A CA 1
ATOM 708 C C . TYR A 1 86 ? 7.896 5.633 -9.163 1.00 65.88 86 TYR A C 1
ATOM 710 O O . TYR A 1 86 ? 7.811 4.458 -9.523 1.00 65.88 86 TYR A O 1
ATOM 718 N N . ASP A 1 87 ? 8.869 6.069 -8.363 1.00 66.00 87 ASP A N 1
ATOM 719 C CA . ASP A 1 87 ? 9.647 5.156 -7.534 1.00 66.00 87 ASP A CA 1
ATOM 720 C C . ASP A 1 87 ? 8.695 4.655 -6.451 1.00 66.00 87 ASP A C 1
ATOM 722 O O . ASP A 1 87 ? 8.597 5.234 -5.367 1.00 66.00 87 ASP A O 1
ATOM 726 N N . TYR A 1 88 ? 7.884 3.659 -6.816 1.00 63.28 88 TYR A N 1
ATOM 727 C CA . TYR A 1 88 ? 6.885 3.092 -5.937 1.00 63.28 88 TYR A CA 1
ATOM 728 C C . TYR A 1 88 ? 7.604 2.526 -4.717 1.00 63.28 88 TYR A C 1
ATOM 730 O O . TYR A 1 88 ? 8.182 1.455 -4.744 1.00 63.28 88 TYR A O 1
ATOM 738 N N . ARG A 1 89 ? 7.658 3.284 -3.631 1.00 67.94 89 ARG A N 1
ATOM 739 C CA . ARG A 1 89 ? 8.252 2.842 -2.366 1.00 67.94 89 ARG A CA 1
ATOM 740 C C . ARG A 1 89 ? 7.141 2.301 -1.493 1.00 67.94 89 ARG A C 1
ATOM 742 O O . ARG A 1 89 ? 6.902 2.803 -0.400 1.00 67.94 89 ARG A O 1
ATOM 749 N N . PHE A 1 90 ? 6.399 1.342 -2.037 1.00 70.94 90 PHE A N 1
ATOM 750 C CA . PHE A 1 90 ? 5.219 0.817 -1.376 1.00 70.94 90 PHE A CA 1
ATOM 751 C C . PHE A 1 90 ? 5.584 0.254 -0.003 1.00 70.94 90 PHE A C 1
ATOM 753 O O . PHE A 1 90 ? 6.494 -0.563 0.107 1.00 70.94 90 PHE A O 1
ATOM 760 N N . SER A 1 91 ? 4.837 0.649 1.030 1.00 81.25 91 SER A N 1
ATOM 761 C CA . SER A 1 91 ? 4.761 -0.121 2.273 1.00 81.25 91 SER A CA 1
ATOM 762 C C . SER A 1 91 ? 3.955 -1.393 1.977 1.00 81.25 91 SER A C 1
ATOM 764 O O . SER A 1 91 ? 2.775 -1.280 1.620 1.00 81.25 91 SER A O 1
ATOM 766 N N . PRO A 1 92 ? 4.545 -2.601 2.095 1.00 87.75 92 PRO A N 1
ATOM 767 C CA . PRO A 1 92 ? 3.801 -3.844 1.912 1.00 87.75 92 PRO A CA 1
ATOM 768 C C . PRO A 1 92 ? 2.578 -3.940 2.830 1.00 87.75 92 PRO A C 1
ATOM 770 O O . PRO A 1 92 ? 1.525 -4.411 2.402 1.00 87.75 92 PRO A O 1
ATOM 773 N N . VAL A 1 93 ? 2.684 -3.462 4.076 1.00 90.75 93 VAL A N 1
ATOM 774 C CA . VAL A 1 93 ? 1.590 -3.495 5.056 1.00 90.75 93 VAL A CA 1
ATOM 775 C C . VAL A 1 93 ? 0.451 -2.559 4.651 1.00 90.75 93 VAL A C 1
ATOM 777 O O . VAL A 1 93 ? -0.712 -2.975 4.674 1.00 90.75 93 VAL A O 1
ATOM 780 N N . ALA A 1 94 ? 0.758 -1.328 4.231 1.00 90.62 94 ALA A N 1
ATOM 781 C CA . ALA A 1 94 ? -0.254 -0.380 3.768 1.00 90.62 94 ALA A CA 1
ATOM 782 C C . ALA A 1 94 ? -0.946 -0.884 2.492 1.00 90.62 94 ALA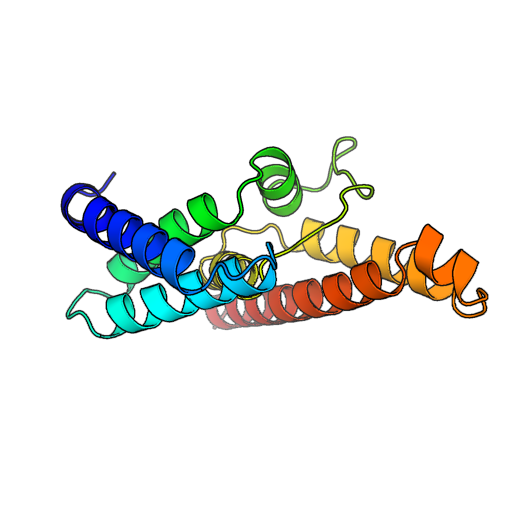 A C 1
ATOM 784 O O . ALA A 1 94 ? -2.173 -0.950 2.440 1.00 90.62 94 ALA A O 1
ATOM 785 N N . MET A 1 95 ? -0.171 -1.338 1.500 1.00 92.19 95 MET A N 1
ATOM 786 C CA . MET A 1 95 ? -0.705 -1.868 0.239 1.00 92.19 95 MET A CA 1
ATOM 787 C C . MET A 1 95 ? -1.621 -3.071 0.453 1.00 92.19 95 MET A C 1
ATOM 789 O O . MET A 1 95 ? -2.735 -3.112 -0.074 1.00 92.19 95 MET A O 1
ATOM 793 N N . LYS A 1 96 ? -1.194 -4.019 1.292 1.00 93.25 96 LYS A N 1
ATOM 794 C CA . LYS A 1 96 ? -2.011 -5.170 1.669 1.00 93.25 96 LYS A CA 1
ATOM 795 C C . LYS A 1 96 ? -3.318 -4.744 2.333 1.00 93.25 96 LYS A C 1
ATOM 797 O O . LYS A 1 96 ? -4.370 -5.281 2.003 1.00 93.25 96 LYS A O 1
ATOM 802 N N . THR A 1 97 ? -3.269 -3.754 3.219 1.00 93.75 97 THR A N 1
ATOM 803 C CA . THR A 1 97 ? -4.465 -3.217 3.885 1.00 93.75 97 THR A CA 1
ATOM 804 C C . THR A 1 97 ? -5.425 -2.588 2.883 1.00 93.75 97 THR A C 1
ATOM 806 O O . THR A 1 97 ? -6.619 -2.887 2.905 1.00 93.75 97 THR A O 1
ATOM 809 N N . PHE A 1 98 ? -4.917 -1.780 1.950 1.00 94.50 98 PHE A N 1
ATOM 810 C CA . PHE A 1 98 ? -5.738 -1.208 0.886 1.00 94.50 98 PHE A CA 1
ATOM 811 C C . PHE A 1 98 ? -6.404 -2.301 0.037 1.00 94.50 98 PHE A C 1
ATOM 813 O O . PHE A 1 98 ? -7.604 -2.219 -0.238 1.00 94.50 98 PHE A O 1
ATOM 820 N N . ALA A 1 99 ? -5.674 -3.362 -0.315 1.00 94.25 99 ALA A N 1
ATOM 821 C CA . ALA A 1 99 ? -6.206 -4.506 -1.057 1.00 94.25 99 ALA A CA 1
ATOM 822 C C . ALA A 1 99 ? -7.271 -5.291 -0.263 1.00 94.25 99 ALA A C 1
ATOM 824 O O . ALA A 1 99 ? -8.327 -5.640 -0.798 1.00 94.25 99 ALA A O 1
ATOM 825 N N . GLU A 1 100 ? -7.032 -5.546 1.027 1.00 93.25 100 GLU A N 1
ATOM 826 C CA . GLU A 1 100 ? -7.950 -6.264 1.923 1.00 93.25 100 GLU A CA 1
ATOM 827 C C . GLU A 1 100 ? -9.247 -5.497 2.191 1.00 93.25 100 GLU A C 1
ATOM 829 O O . GLU A 1 100 ? -10.290 -6.123 2.392 1.00 93.25 100 GLU A O 1
ATOM 834 N N . LEU A 1 101 ? -9.201 -4.163 2.162 1.00 92.06 101 LEU A N 1
ATOM 835 C CA . LEU A 1 101 ? -10.358 -3.295 2.399 1.00 92.06 101 LEU A CA 1
ATOM 836 C C . LEU A 1 101 ? -11.056 -2.857 1.108 1.00 92.06 101 LEU A C 1
ATOM 838 O O . LEU A 1 101 ? -12.260 -2.635 1.109 1.00 92.06 101 LEU A O 1
ATOM 842 N N . GLY A 1 102 ? -10.377 -2.918 -0.039 1.00 90.94 102 GLY A N 1
ATOM 843 C CA . GLY A 1 102 ? -10.987 -2.708 -1.366 1.00 90.94 102 GLY A CA 1
ATOM 844 C C . GLY A 1 102 ? -10.821 -1.281 -1.835 1.00 90.94 102 GLY A C 1
ATOM 845 O O . GLY A 1 102 ? -11.654 -0.755 -2.558 1.00 90.94 102 GLY A O 1
ATOM 846 N N . TYR A 1 103 ? -9.741 -0.670 -1.372 1.00 92.94 103 TYR A N 1
ATOM 847 C CA . TYR A 1 103 ? -9.385 0.710 -1.615 1.00 92.94 103 TYR A CA 1
ATOM 848 C C . TYR A 1 103 ? -8.495 0.874 -2.860 1.00 92.94 103 TYR A C 1
ATOM 850 O O . TYR A 1 103 ? -8.045 1.972 -3.148 1.00 92.94 103 TYR A O 1
ATOM 858 N N . LEU A 1 104 ? -8.209 -0.209 -3.590 1.00 93.69 104 LEU A N 1
ATOM 859 C CA . LEU A 1 104 ? -7.375 -0.209 -4.796 1.00 93.69 104 LEU A CA 1
ATOM 860 C C . LEU A 1 104 ? -8.209 -0.557 -6.029 1.00 93.69 104 LEU A C 1
ATOM 862 O O . LEU A 1 104 ? -9.205 -1.277 -5.920 1.00 93.69 104 LEU A O 1
ATOM 866 N N . ASN A 1 105 ? -7.758 -0.125 -7.208 1.00 94.12 105 ASN A N 1
ATOM 867 C CA . ASN A 1 105 ? -8.341 -0.552 -8.476 1.00 94.12 105 ASN A CA 1
ATOM 868 C C . ASN A 1 105 ? -7.540 -1.712 -9.080 1.00 94.12 105 ASN A C 1
ATOM 870 O O . ASN A 1 105 ? -6.358 -1.572 -9.390 1.00 94.12 105 ASN A O 1
ATOM 874 N N . LEU A 1 106 ? -8.196 -2.860 -9.275 1.00 93.50 106 LEU A N 1
ATOM 875 C CA . LEU A 1 106 ? -7.539 -4.087 -9.734 1.00 93.50 106 LEU A CA 1
ATOM 876 C C . LEU A 1 106 ? -6.885 -3.915 -11.111 1.00 93.50 106 LEU A C 1
ATOM 878 O O . LEU A 1 106 ? -5.727 -4.287 -11.294 1.00 93.50 106 LEU A O 1
ATOM 882 N N . SER A 1 107 ? -7.611 -3.333 -12.067 1.00 92.81 107 SER A N 1
ATOM 883 C CA . SER A 1 107 ? -7.117 -3.102 -13.427 1.00 92.81 107 SER A CA 1
ATOM 884 C C . SER A 1 107 ? -5.893 -2.190 -13.428 1.00 92.81 107 SER A C 1
ATOM 886 O O . SER A 1 107 ? -4.936 -2.445 -14.159 1.00 92.81 107 SER A O 1
ATOM 888 N N . THR A 1 108 ? -5.886 -1.179 -12.562 1.00 92.94 108 THR A N 1
ATOM 889 C CA . THR A 1 108 ? -4.751 -0.271 -12.395 1.00 92.94 108 THR A CA 1
ATOM 890 C C . THR A 1 108 ? -3.529 -0.967 -11.807 1.00 92.94 108 THR A C 1
ATOM 892 O O . THR A 1 108 ? -2.427 -0.796 -12.332 1.00 92.94 108 THR A O 1
ATOM 895 N N . LEU A 1 109 ? -3.698 -1.817 -10.787 1.00 92.94 109 LEU A N 1
ATOM 896 C CA . LEU A 1 109 ? -2.578 -2.593 -10.241 1.00 92.94 109 LEU A CA 1
ATOM 897 C C . LEU A 1 109 ? -1.982 -3.547 -11.282 1.00 92.94 109 LEU A C 1
ATOM 899 O O . LEU A 1 109 ? -0.760 -3.610 -11.410 1.00 92.94 109 LEU A O 1
ATOM 903 N N . ILE A 1 110 ? -2.826 -4.255 -12.043 1.00 93.75 110 ILE A N 1
ATOM 904 C CA . ILE A 1 110 ? -2.406 -5.153 -13.134 1.00 93.75 110 ILE A CA 1
ATOM 905 C C . ILE A 1 110 ? -1.602 -4.370 -14.176 1.00 93.75 110 ILE A C 1
ATOM 907 O O . ILE A 1 110 ? -0.499 -4.784 -14.533 1.00 93.75 110 ILE A O 1
ATOM 911 N N . TYR A 1 111 ? -2.113 -3.213 -14.608 1.00 91.94 111 TYR A N 1
ATOM 912 C CA . TYR A 1 111 ? -1.444 -2.355 -15.584 1.00 91.94 111 TYR A CA 1
ATOM 913 C C . TYR A 1 111 ? -0.054 -1.907 -15.110 1.00 91.94 111 TYR A C 1
ATOM 915 O O . TYR A 1 111 ? 0.929 -2.064 -15.837 1.00 91.94 111 TYR A O 1
ATOM 923 N N . ILE A 1 112 ? 0.056 -1.390 -13.880 1.00 90.94 112 ILE A N 1
ATOM 924 C CA . ILE A 1 112 ? 1.338 -0.943 -13.311 1.00 90.94 112 ILE A CA 1
ATOM 925 C C . ILE A 1 112 ? 2.307 -2.127 -13.180 1.00 90.94 112 ILE A C 1
ATOM 927 O O . ILE A 1 112 ? 3.467 -2.025 -13.585 1.00 90.94 112 ILE A O 1
ATOM 931 N N . ARG A 1 113 ? 1.835 -3.270 -12.670 1.00 92.62 113 ARG A N 1
ATOM 932 C CA . ARG A 1 113 ? 2.627 -4.497 -12.492 1.00 92.62 113 ARG A CA 1
ATOM 933 C C . ARG A 1 113 ? 3.195 -5.003 -13.816 1.00 92.62 113 ARG A C 1
ATOM 935 O O . ARG A 1 113 ? 4.384 -5.309 -13.882 1.00 92.62 113 ARG A O 1
ATOM 942 N N . ASP A 1 114 ? 2.390 -5.047 -14.876 1.00 92.62 114 ASP A N 1
ATOM 943 C CA . ASP A 1 114 ? 2.829 -5.502 -16.204 1.00 92.62 114 ASP A CA 1
ATOM 944 C C . ASP A 1 114 ? 3.909 -4.584 -16.792 1.00 92.62 114 ASP A C 1
ATOM 946 O O . ASP A 1 114 ? 4.885 -5.052 -17.385 1.00 92.62 114 ASP A O 1
ATOM 950 N N . ARG A 1 115 ? 3.778 -3.268 -16.585 1.00 89.12 115 ARG A N 1
ATOM 951 C CA . ARG A 1 115 ? 4.769 -2.278 -17.026 1.00 89.12 115 ARG A CA 1
ATOM 952 C C . ARG A 1 115 ? 6.092 -2.408 -16.277 1.00 89.12 115 ARG A C 1
ATOM 954 O O . ARG A 1 115 ? 7.143 -2.435 -16.915 1.00 89.12 115 ARG A O 1
ATOM 961 N N . LEU A 1 116 ? 6.049 -2.544 -14.953 1.00 89.31 116 LEU A N 1
ATOM 962 C CA . LEU A 1 116 ? 7.251 -2.758 -14.144 1.00 89.31 116 LEU A CA 1
ATOM 963 C C . LEU A 1 116 ? 7.945 -4.076 -14.516 1.00 89.31 116 LEU A C 1
ATOM 965 O O . LEU A 1 116 ? 9.163 -4.106 -14.694 1.00 89.31 116 LEU A O 1
ATOM 969 N N . ALA A 1 117 ? 7.178 -5.153 -14.709 1.00 90.94 117 ALA A N 1
ATOM 970 C CA . ALA A 1 117 ? 7.708 -6.444 -15.140 1.00 90.94 117 ALA A CA 1
ATOM 971 C C . ALA A 1 117 ? 8.365 -6.367 -16.528 1.00 90.94 117 ALA A C 1
ATOM 973 O O . ALA A 1 117 ? 9.418 -6.972 -16.745 1.00 90.94 117 ALA A O 1
ATOM 974 N N . HIS A 1 118 ? 7.784 -5.596 -17.453 1.00 91.50 118 HIS A N 1
ATOM 975 C CA . HIS A 1 118 ? 8.376 -5.350 -18.765 1.00 91.50 118 HIS A CA 1
ATOM 976 C C . HIS A 1 118 ? 9.743 -4.661 -18.659 1.00 91.50 118 HIS A C 1
ATOM 978 O O . HIS A 1 118 ? 10.700 -5.130 -19.277 1.00 91.50 118 HIS A O 1
ATOM 984 N N . GLU A 1 119 ? 9.867 -3.603 -17.851 1.00 88.06 119 GLU A N 1
ATOM 985 C CA . GLU A 1 119 ? 11.145 -2.901 -17.662 1.00 88.06 119 GLU A CA 1
ATOM 986 C C . GLU A 1 119 ? 12.203 -3.796 -16.999 1.00 88.06 119 GLU A C 1
ATOM 988 O O . GLU A 1 119 ? 13.344 -3.851 -17.465 1.00 88.06 119 GLU A O 1
ATOM 993 N N . VAL A 1 120 ? 11.825 -4.586 -15.986 1.00 90.06 120 VAL A N 1
ATOM 994 C CA . VAL A 1 120 ? 12.727 -5.584 -15.378 1.00 90.06 120 VAL A CA 1
ATOM 995 C C . VAL A 1 120 ? 13.207 -6.598 -16.418 1.00 90.06 120 VAL A C 1
ATOM 997 O O . VAL A 1 120 ? 14.396 -6.910 -16.483 1.00 90.06 120 VAL A O 1
ATOM 1000 N N . HIS A 1 121 ? 12.307 -7.096 -17.269 1.00 92.25 121 HIS A N 1
ATOM 1001 C CA . HIS A 1 121 ? 12.654 -8.082 -18.289 1.00 92.25 121 HIS A CA 1
ATOM 1002 C C . HIS A 1 121 ? 13.566 -7.510 -19.380 1.00 92.25 121 HIS A C 1
ATOM 1004 O O . HIS A 1 121 ? 14.557 -8.139 -19.756 1.00 92.25 121 HIS A O 1
ATOM 1010 N N . LYS A 1 122 ? 13.250 -6.309 -19.871 1.00 92.62 122 LYS A N 1
ATOM 1011 C CA . LYS A 1 122 ? 14.016 -5.581 -20.890 1.00 92.62 122 LYS A CA 1
ATOM 1012 C C . LYS A 1 122 ? 15.470 -5.371 -20.472 1.00 92.62 122 LYS A C 1
ATOM 1014 O O . LYS A 1 122 ? 16.369 -5.497 -21.300 1.00 92.62 122 LYS A O 1
ATOM 1019 N N . HIS A 1 123 ? 15.700 -5.124 -19.185 1.00 90.31 123 HIS A N 1
ATOM 1020 C CA . HIS A 1 123 ? 17.019 -4.845 -18.622 1.00 90.31 123 HIS A CA 1
ATOM 1021 C C . HIS A 1 123 ? 17.611 -6.022 -17.824 1.00 90.31 123 HIS A C 1
ATOM 1023 O O . HIS A 1 123 ? 18.567 -5.842 -17.079 1.00 90.31 123 HIS A O 1
ATOM 1029 N N . ARG A 1 124 ? 17.117 -7.255 -18.009 1.00 87.81 124 ARG A N 1
ATOM 1030 C CA . ARG A 1 124 ? 17.560 -8.440 -17.240 1.00 87.81 124 ARG A CA 1
ATOM 1031 C C . ARG A 1 124 ? 19.057 -8.771 -17.335 1.00 87.81 124 ARG A C 1
ATOM 1033 O O . ARG A 1 124 ? 19.586 -9.439 -16.457 1.00 87.81 124 ARG A O 1
ATOM 1040 N N . ASN A 1 125 ? 19.713 -8.336 -18.411 1.00 91.50 125 ASN A N 1
ATOM 1041 C CA . ASN A 1 125 ? 21.141 -8.556 -18.668 1.00 91.50 125 ASN A CA 1
ATOM 1042 C C . ASN A 1 125 ? 21.983 -7.291 -18.421 1.00 91.50 125 ASN A C 1
ATOM 1044 O O . ASN A 1 125 ? 23.139 -7.242 -18.838 1.00 91.50 125 ASN A O 1
ATOM 1048 N N . ALA A 1 126 ? 21.395 -6.262 -17.805 1.00 91.06 126 ALA A N 1
ATOM 1049 C CA . ALA A 1 126 ? 22.092 -5.043 -17.425 1.00 91.06 126 ALA A CA 1
ATOM 1050 C C . ALA A 1 126 ? 23.258 -5.365 -16.482 1.00 91.06 126 ALA A C 1
ATOM 1052 O O . ALA A 1 126 ? 23.154 -6.236 -15.613 1.00 91.06 126 ALA A O 1
ATOM 1053 N N . ASN A 1 127 ? 24.366 -4.642 -16.629 1.00 93.62 127 ASN A N 1
ATOM 1054 C CA . ASN A 1 127 ? 25.442 -4.720 -15.646 1.00 93.62 127 ASN A CA 1
ATOM 1055 C C . ASN A 1 127 ? 24.991 -4.112 -14.300 1.00 93.62 127 ASN A C 1
ATOM 1057 O O . ASN A 1 127 ? 23.934 -3.493 -14.201 1.00 93.62 127 ASN A O 1
ATOM 1061 N N . SER A 1 128 ? 25.788 -4.271 -13.243 1.00 89.81 128 SER A N 1
ATOM 1062 C CA . SER A 1 128 ? 25.416 -3.799 -11.900 1.00 89.81 128 SER A CA 1
ATOM 1063 C C . SER A 1 128 ? 25.123 -2.294 -11.829 1.00 89.81 128 SER A C 1
ATOM 1065 O O . SER A 1 128 ? 24.228 -1.885 -11.090 1.00 89.81 128 SER A O 1
ATOM 1067 N N . MET A 1 129 ? 25.833 -1.473 -12.607 1.00 92.44 129 MET A N 1
ATOM 1068 C CA . MET A 1 129 ? 25.632 -0.023 -12.648 1.00 92.44 129 MET A CA 1
ATOM 1069 C C . MET A 1 129 ? 24.338 0.340 -13.380 1.00 92.44 129 MET A C 1
ATOM 1071 O O . MET A 1 129 ? 23.549 1.137 -12.883 1.00 92.44 129 MET A O 1
ATOM 1075 N N . GLU A 1 130 ? 24.078 -0.286 -14.524 1.00 89.62 130 GLU A N 1
ATOM 1076 C CA . GLU A 1 130 ? 22.827 -0.126 -15.269 1.00 89.62 130 GLU A CA 1
ATOM 1077 C C . GLU A 1 130 ? 21.626 -0.619 -14.454 1.00 89.62 130 GLU A C 1
ATOM 1079 O O . GLU A 1 130 ? 20.608 0.062 -14.375 1.00 89.62 130 GLU A O 1
ATOM 1084 N N . ALA A 1 131 ? 21.752 -1.764 -13.780 1.00 87.38 131 ALA A N 1
ATOM 1085 C CA . ALA A 1 131 ? 20.707 -2.312 -12.922 1.00 87.38 131 ALA A CA 1
ATOM 1086 C C . ALA A 1 131 ? 20.344 -1.368 -11.763 1.00 87.38 131 ALA A C 1
ATOM 1088 O O . ALA A 1 131 ? 19.173 -1.281 -11.383 1.00 87.38 131 ALA A O 1
ATOM 1089 N N . PHE A 1 132 ? 21.334 -0.648 -11.225 1.00 85.69 132 PHE A N 1
ATOM 1090 C CA . PHE A 1 132 ? 21.125 0.399 -10.228 1.00 85.69 132 PHE A CA 1
ATOM 1091 C C . PHE A 1 132 ? 20.425 1.625 -10.828 1.00 85.69 132 PHE A C 1
ATOM 1093 O O . PHE A 1 132 ? 19.423 2.076 -10.279 1.00 85.69 132 PHE A O 1
ATOM 1100 N N . VAL A 1 133 ? 20.897 2.127 -11.976 1.00 86.56 133 VAL A N 1
ATOM 1101 C CA . VAL A 1 133 ? 20.301 3.286 -12.671 1.00 86.56 133 VAL A CA 1
ATOM 1102 C C . VAL A 1 133 ? 18.837 3.035 -13.038 1.00 86.56 133 VAL A C 1
ATOM 1104 O O . VAL A 1 133 ? 18.003 3.922 -12.875 1.00 86.56 133 VAL A O 1
ATOM 1107 N N . TYR A 1 134 ? 18.506 1.822 -13.482 1.00 86.06 134 TYR A N 1
ATOM 1108 C CA . TYR A 1 134 ? 17.137 1.423 -13.817 1.00 86.06 134 TYR A CA 1
ATOM 1109 C C . TYR A 1 134 ? 16.306 0.949 -12.614 1.00 86.06 134 TYR A C 1
ATOM 1111 O O . TYR A 1 134 ? 15.161 0.539 -12.798 1.00 86.06 134 TYR A O 1
ATOM 1119 N N . ASN A 1 135 ? 16.860 0.977 -11.396 1.00 85.56 135 ASN A N 1
ATOM 1120 C CA . ASN A 1 135 ? 16.209 0.510 -10.169 1.00 85.56 135 ASN A CA 1
ATOM 1121 C C . ASN A 1 135 ? 15.551 -0.882 -10.312 1.00 85.56 135 ASN A C 1
ATOM 1123 O O . ASN A 1 135 ? 14.424 -1.112 -9.869 1.00 85.56 135 ASN A O 1
ATOM 1127 N N . LEU A 1 136 ? 16.238 -1.840 -10.950 1.00 87.00 136 LEU A N 1
ATOM 1128 C CA . LEU A 1 136 ? 15.639 -3.147 -11.270 1.00 87.00 136 LEU A CA 1
ATOM 1129 C C . LEU A 1 136 ? 15.208 -3.918 -10.016 1.00 87.00 136 LEU A C 1
ATOM 1131 O O . LEU A 1 136 ? 14.203 -4.630 -10.039 1.00 87.00 136 LEU A O 1
ATOM 1135 N N . GLN A 1 137 ? 15.944 -3.755 -8.912 1.00 85.38 137 GLN A N 1
ATOM 1136 C CA . GLN A 1 137 ? 15.598 -4.352 -7.622 1.00 85.38 137 GLN A CA 1
ATOM 1137 C C . GLN A 1 137 ? 14.320 -3.742 -7.035 1.00 85.38 137 GLN A C 1
ATOM 1139 O O . GLN A 1 137 ? 13.430 -4.493 -6.638 1.00 85.38 137 GLN A O 1
ATOM 1144 N N . GLY A 1 138 ? 14.195 -2.410 -7.029 1.00 84.75 138 GLY A N 1
ATOM 1145 C CA . GLY A 1 138 ? 12.984 -1.730 -6.568 1.00 84.75 138 GLY A CA 1
ATOM 1146 C C . GLY A 1 138 ? 11.766 -2.115 -7.405 1.00 84.75 138 GLY A C 1
ATOM 1147 O O . GLY A 1 138 ? 10.740 -2.512 -6.859 1.00 84.75 138 GLY A O 1
ATOM 1148 N N . ASN A 1 139 ? 11.906 -2.127 -8.733 1.00 87.38 139 ASN A N 1
ATOM 1149 C CA . ASN A 1 139 ? 10.835 -2.552 -9.638 1.00 87.38 139 ASN A CA 1
ATOM 1150 C C . ASN A 1 139 ? 10.413 -4.009 -9.395 1.00 87.38 139 ASN A C 1
ATOM 1152 O O . ASN A 1 139 ? 9.221 -4.306 -9.363 1.00 87.38 139 ASN A O 1
ATOM 1156 N N . SER A 1 140 ? 11.372 -4.910 -9.164 1.00 88.06 140 SER A N 1
ATOM 1157 C CA . SER A 1 140 ? 11.080 -6.318 -8.859 1.00 88.06 140 SER A CA 1
ATOM 1158 C C . SER A 1 140 ? 10.337 -6.481 -7.530 1.00 88.06 140 SER A C 1
ATOM 1160 O O . SER A 1 140 ? 9.372 -7.243 -7.453 1.00 88.06 140 SER A O 1
ATOM 1162 N N . LEU A 1 141 ? 10.743 -5.740 -6.494 1.00 87.25 141 LEU A N 1
ATOM 1163 C CA . LEU A 1 141 ? 10.058 -5.727 -5.201 1.00 87.25 141 LEU A CA 1
ATOM 1164 C C . LEU A 1 141 ? 8.619 -5.213 -5.339 1.00 87.25 141 LEU A C 1
ATOM 1166 O O . LEU A 1 141 ? 7.689 -5.828 -4.821 1.00 87.25 141 LEU A O 1
ATOM 1170 N N . ASN A 1 142 ? 8.423 -4.138 -6.099 1.00 87.44 142 ASN A N 1
ATOM 1171 C CA . ASN A 1 142 ? 7.100 -3.583 -6.367 1.00 87.44 142 ASN A CA 1
ATOM 1172 C C . ASN A 1 142 ? 6.200 -4.553 -7.121 1.00 87.44 142 ASN A C 1
ATOM 1174 O O . ASN A 1 142 ? 5.040 -4.705 -6.750 1.00 87.44 142 ASN A O 1
ATOM 1178 N N . CYS A 1 143 ? 6.725 -5.267 -8.120 1.00 89.94 143 CYS A N 1
ATOM 1179 C CA . CYS A 1 143 ? 5.986 -6.341 -8.779 1.00 89.94 143 CYS A CA 1
ATOM 1180 C C . CYS A 1 143 ? 5.510 -7.400 -7.779 1.00 89.94 143 CYS A 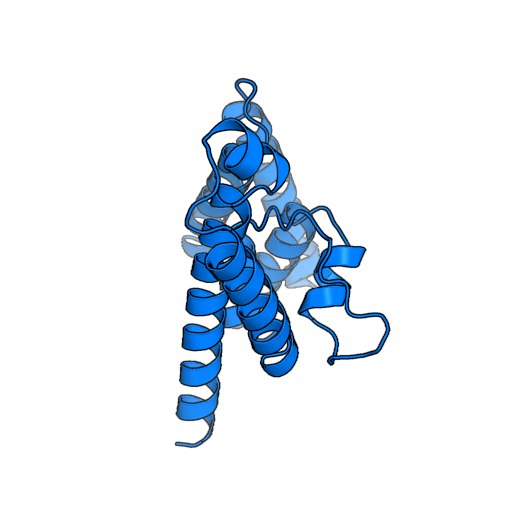C 1
ATOM 1182 O O . CYS A 1 143 ? 4.368 -7.844 -7.869 1.00 89.94 143 CYS A O 1
ATOM 1184 N N . SER A 1 144 ? 6.355 -7.783 -6.815 1.00 91.06 144 SER A N 1
ATOM 1185 C CA . SER A 1 144 ? 5.973 -8.736 -5.767 1.00 91.06 144 SER A CA 1
ATOM 1186 C C . SER A 1 144 ? 4.827 -8.201 -4.906 1.00 91.06 144 SER A C 1
ATOM 1188 O O . SER A 1 144 ? 3.825 -8.888 -4.742 1.00 91.06 144 SER A O 1
ATOM 1190 N N . ILE A 1 145 ? 4.934 -6.961 -4.416 1.00 91.44 145 ILE A N 1
ATOM 1191 C CA . ILE A 1 145 ? 3.892 -6.332 -3.584 1.00 91.44 145 ILE A CA 1
ATOM 1192 C C . ILE A 1 145 ? 2.572 -6.206 -4.362 1.00 91.44 145 ILE A C 1
ATOM 1194 O O . ILE A 1 145 ? 1.500 -6.479 -3.821 1.00 91.44 145 ILE A O 1
ATOM 1198 N N . LEU A 1 146 ? 2.635 -5.816 -5.639 1.00 92.56 146 LEU A N 1
ATOM 1199 C CA . LEU A 1 146 ? 1.453 -5.698 -6.493 1.00 92.56 146 LEU A CA 1
ATOM 1200 C C . LEU A 1 146 ? 0.798 -7.057 -6.754 1.00 92.56 146 LEU A C 1
ATOM 1202 O O . LEU A 1 146 ? -0.425 -7.141 -6.709 1.00 92.56 146 LEU A O 1
ATOM 1206 N N . ASN A 1 147 ? 1.580 -8.117 -6.978 1.00 94.75 147 ASN A N 1
ATOM 1207 C CA . ASN A 1 147 ? 1.044 -9.470 -7.138 1.00 94.75 147 ASN A CA 1
ATOM 1208 C C . ASN A 1 147 ? 0.310 -9.944 -5.876 1.00 94.75 147 ASN A C 1
ATOM 1210 O O . ASN A 1 147 ? -0.803 -10.455 -5.993 1.00 94.75 147 ASN A O 1
ATOM 1214 N N . ASP A 1 148 ? 0.871 -9.702 -4.687 1.00 94.50 148 ASP A N 1
ATOM 1215 C CA . ASP A 1 148 ? 0.205 -10.029 -3.419 1.00 94.50 148 ASP A CA 1
ATOM 1216 C C . ASP A 1 148 ? -1.140 -9.291 -3.292 1.00 94.50 148 ASP A C 1
ATOM 1218 O O . ASP A 1 148 ? -2.153 -9.872 -2.893 1.00 94.50 148 ASP A O 1
ATOM 1222 N N . CYS A 1 149 ? -1.179 -8.008 -3.667 1.00 94.88 149 CYS A N 1
ATOM 1223 C CA . CYS A 1 149 ? -2.405 -7.209 -3.641 1.00 94.88 149 CYS A CA 1
ATOM 1224 C C . CYS A 1 149 ? -3.451 -7.722 -4.638 1.00 94.88 149 CYS A C 1
ATOM 1226 O O . CYS A 1 149 ? -4.621 -7.856 -4.279 1.00 94.88 149 CYS A O 1
ATOM 1228 N N . ILE A 1 150 ? -3.033 -8.040 -5.866 1.00 95.56 150 ILE A N 1
ATOM 1229 C CA . ILE A 1 150 ? -3.893 -8.604 -6.913 1.00 95.56 150 ILE A CA 1
ATOM 1230 C C . ILE A 1 150 ? -4.517 -9.916 -6.428 1.00 95.56 150 ILE A C 1
ATOM 1232 O O . ILE A 1 150 ? -5.738 -10.054 -6.470 1.00 95.56 150 ILE A O 1
ATOM 1236 N N . GLU A 1 151 ? -3.722 -10.834 -5.872 1.00 96.19 151 GLU A N 1
ATOM 1237 C CA . GLU A 1 151 ? -4.218 -12.121 -5.372 1.00 96.19 151 GLU A CA 1
ATOM 1238 C C . GLU A 1 151 ? -5.251 -11.939 -4.244 1.00 96.19 151 GLU A C 1
ATOM 1240 O O . GLU A 1 151 ? -6.279 -12.625 -4.198 1.00 96.19 151 GLU A O 1
ATOM 1245 N N . ILE A 1 152 ? -5.010 -10.995 -3.327 1.00 95.31 152 ILE A N 1
ATOM 1246 C CA . ILE A 1 152 ? -5.963 -10.646 -2.263 1.00 95.31 152 ILE A CA 1
ATOM 1247 C C . ILE A 1 152 ? -7.278 -10.135 -2.857 1.00 95.31 152 ILE A C 1
ATOM 1249 O O . ILE A 1 152 ? -8.355 -10.564 -2.431 1.00 95.31 152 ILE A O 1
ATOM 1253 N N . MET A 1 153 ? -7.203 -9.230 -3.831 1.00 94.38 153 MET A N 1
ATOM 1254 C CA . MET A 1 153 ? -8.376 -8.624 -4.459 1.00 94.38 153 MET A CA 1
ATOM 1255 C C . MET A 1 153 ? -9.183 -9.648 -5.263 1.00 94.38 153 MET A C 1
ATOM 1257 O O . MET A 1 153 ? -10.400 -9.726 -5.093 1.00 94.38 153 MET A O 1
ATOM 1261 N N . GLU A 1 154 ? -8.529 -10.497 -6.056 1.00 93.06 154 GLU A N 1
ATOM 1262 C CA . GLU A 1 154 ? -9.175 -11.577 -6.813 1.00 93.06 154 GLU A CA 1
ATOM 1263 C C . GLU A 1 154 ? -9.891 -12.566 -5.885 1.00 93.06 154 GLU A C 1
ATOM 1265 O O . GLU A 1 154 ? -11.055 -12.912 -6.106 1.00 93.06 154 GLU A O 1
ATOM 1270 N N . LYS A 1 155 ? -9.249 -12.973 -4.779 1.00 92.00 155 LYS A N 1
ATOM 1271 C CA . LYS A 1 155 ? -9.887 -13.823 -3.758 1.00 92.00 155 LYS A CA 1
ATOM 1272 C C . LYS A 1 155 ? -11.126 -13.170 -3.151 1.00 92.00 155 LYS A C 1
ATOM 1274 O O . LYS A 1 155 ? -12.080 -13.879 -2.832 1.00 92.00 155 LYS A O 1
ATOM 1279 N N . ARG A 1 156 ? -11.132 -11.848 -2.959 1.00 84.44 156 ARG A N 1
ATOM 1280 C CA . ARG A 1 156 ? -12.298 -11.124 -2.428 1.00 84.44 156 ARG A CA 1
ATOM 1281 C C . ARG A 1 156 ? -13.446 -11.075 -3.424 1.00 84.44 156 ARG A C 1
ATOM 1283 O O . ARG A 1 156 ? -14.569 -11.358 -3.020 1.00 84.44 156 ARG A O 1
ATOM 1290 N N . VAL A 1 157 ? -13.165 -10.791 -4.695 1.00 79.38 157 VAL A N 1
ATOM 1291 C CA . VAL A 1 157 ? -14.174 -10.828 -5.768 1.00 79.38 157 VAL A CA 1
ATOM 1292 C C . VAL A 1 157 ? -14.794 -12.223 -5.861 1.00 79.38 157 VAL A C 1
ATOM 1294 O O . VAL A 1 157 ? -16.012 -12.364 -5.832 1.00 79.38 157 VAL A O 1
ATOM 1297 N N . ASN A 1 158 ? -13.964 -13.268 -5.859 1.00 76.25 158 ASN A N 1
ATOM 1298 C CA . ASN A 1 158 ? -14.438 -14.650 -5.930 1.00 76.25 158 ASN A CA 1
ATOM 1299 C C . ASN A 1 158 ? -15.273 -15.068 -4.711 1.00 76.25 158 ASN A C 1
ATOM 1301 O O . ASN A 1 158 ? -16.197 -15.855 -4.858 1.00 76.25 158 ASN A O 1
ATOM 1305 N N . ARG A 1 159 ? -14.987 -14.535 -3.515 1.00 73.38 159 ARG A N 1
ATOM 1306 C CA . ARG A 1 159 ? -15.792 -14.780 -2.303 1.00 73.38 159 ARG A CA 1
ATOM 1307 C C . ARG A 1 159 ? -17.098 -13.988 -2.256 1.00 73.38 159 ARG A C 1
ATOM 1309 O O . ARG A 1 159 ? -17.993 -14.401 -1.538 1.00 73.38 159 ARG A O 1
ATOM 1316 N N . ALA A 1 160 ? -17.192 -12.857 -2.952 1.00 65.88 160 ALA A N 1
ATOM 1317 C CA . ALA A 1 160 ? -18.419 -12.061 -3.029 1.00 65.88 160 ALA A CA 1
ATOM 1318 C C . ALA A 1 160 ? -19.438 -12.632 -4.033 1.00 65.88 160 ALA A C 1
ATOM 1320 O O . ALA A 1 160 ? -20.617 -12.301 -3.962 1.00 65.88 160 ALA A O 1
ATOM 1321 N N . ASN A 1 161 ? -18.978 -13.483 -4.955 1.00 54.78 161 ASN A N 1
ATOM 1322 C CA . ASN A 1 161 ? -19.786 -14.126 -5.994 1.00 54.78 161 ASN A CA 1
ATOM 1323 C C . ASN A 1 161 ? -20.277 -15.542 -5.611 1.00 54.78 161 ASN A C 1
ATOM 1325 O O . ASN A 1 161 ? -20.802 -16.249 -6.473 1.00 54.78 161 ASN A O 1
ATOM 1329 N N . VAL A 1 162 ? -20.079 -15.964 -4.356 1.00 48.50 162 VAL A N 1
ATOM 1330 C CA . VAL A 1 162 ? -20.524 -17.248 -3.775 1.00 48.50 162 VAL A CA 1
ATOM 1331 C C . VAL A 1 162 ? -21.506 -16.958 -2.651 1.00 48.50 162 VAL A C 1
ATOM 1333 O O . VAL A 1 162 ? -22.536 -17.662 -2.589 1.00 48.50 162 VAL A O 1
#